Protein AF-A5I1A0-F1 (afdb_monomer)

Organism: Clostridium botulinum (strain Hall / ATCC 3502 / NCTC 13319 / Type A) (NCBI:txid441771)

Foldseek 3Di:
DQPAAQAAEAEEAEPLFAAQVLLVQQCPPLNHHDPYTGYYHCPDVVSADDQVSLVVLVVVCVVPPQLRYAYEYGDQAQVSLLQHLCCSFQNHPVCDHPRRRPGSLHHYDYCLDPSNCVSGDVVSCCVRHVVRNVVGPSVSNNVSNVVSNVPGHPHDD

Secondary structure (DSSP, 8-state):
--SSTT-EEEEEEESSS--HHHHHHHHTTSS-EEEEEEEE---STT-PPPHHHHHHHHHHHHHH-GGGEEEEEE-SSHHHHHHHHHHHHT--TTS-STTTT-----EEEETTSHHHHTTS-HHHHIIIIIHHHTTS-HHHHHHHHHHHHHHH-S---

Radius of gyration: 13.91 Å; Cα contacts (8 Å, |Δi|>4): 334; chains: 1; bounding box: 38×35×32 Å

pLDDT: mean 92.89, std 8.78, range [52.16, 98.38]

Nearest PDB structures (foldseek):
  1uxo-assembly1_A  TM=4.460E-01  e=6.170E-01  Bacillus subtilis
  5cml-assembly1_A  TM=4.732E-01  e=1.524E+00  Rhodothermus marinus
  7mip-assembly1_C  TM=2.492E-01  e=1.809E-01  Mus musculus
  4nmw-assembly1_A  TM=2.561E-01  e=1.428E+00  Salmonella enterica subsp. enterica serovar Typhimurium str. LT2
  4zdj-assembly1_A  TM=2.470E-01  e=7.656E+00  Mycobacterium tuberculosis H37Rv

Mean predicted aligned error: 3.49 Å

Sequence (157 aa):
MSLFEGKKVIIIGDRDGIPGPAIEKCIEGTGAEVVFSSTECFVTAAGAMDLENQKRVKTLTEKHGAENILVILGAAEGEAAGLAAETVTNGDPTFAGPLSNVQLGLRVYHAVEPEFKEEVNEEVYEEEIGMMEMVLEVDEIIEEMTDIRTEFCKFLD

Structure (mmCIF, N/CA/C/O backbone):
data_AF-A5I1A0-F1
#
_entry.id   AF-A5I1A0-F1
#
loop_
_atom_site.group_PDB
_atom_site.id
_atom_site.type_symbol
_atom_site.label_atom_id
_atom_site.label_alt_id
_atom_site.label_comp_id
_atom_site.label_asym_id
_atom_site.label_entity_id
_atom_site.label_seq_id
_atom_site.pdbx_PDB_ins_code
_atom_site.Cartn_x
_atom_site.Cartn_y
_atom_site.Cartn_z
_atom_site.occupancy
_atom_site.B_iso_or_equiv
_atom_site.auth_seq_id
_atom_site.auth_comp_id
_atom_site.auth_asym_id
_atom_site.auth_atom_id
_atom_site.pdbx_PDB_model_num
ATOM 1 N N . MET A 1 1 ? -19.921 -2.257 -2.414 1.00 63.19 1 MET A N 1
ATOM 2 C CA . MET A 1 1 ? -19.321 -3.190 -1.436 1.00 63.19 1 MET A CA 1
ATOM 3 C C . MET A 1 1 ? -18.233 -2.395 -0.743 1.00 63.19 1 MET A C 1
ATOM 5 O O . MET A 1 1 ? -17.698 -1.518 -1.405 1.00 63.19 1 MET A O 1
ATOM 9 N N . SER A 1 2 ? -17.991 -2.605 0.551 1.00 82.12 2 SER A N 1
ATOM 10 C CA . SER A 1 2 ? -16.904 -1.895 1.247 1.00 82.12 2 SER A CA 1
ATOM 11 C C . SER A 1 2 ? -15.564 -2.223 0.579 1.00 82.12 2 SER A C 1
ATOM 13 O O . SER A 1 2 ? -15.381 -3.345 0.093 1.00 82.12 2 SER A O 1
ATOM 15 N N . LEU A 1 3 ? -14.643 -1.257 0.548 1.00 85.38 3 LEU A N 1
ATOM 16 C CA . LEU A 1 3 ? -13.302 -1.404 -0.031 1.00 85.38 3 LEU A CA 1
ATOM 17 C C . LEU A 1 3 ? -12.532 -2.582 0.594 1.00 85.38 3 LEU A C 1
ATOM 19 O O . LEU A 1 3 ? -11.755 -3.259 -0.084 1.00 85.38 3 LEU A O 1
ATOM 23 N N . PHE A 1 4 ? -12.768 -2.836 1.883 1.00 90.69 4 PHE A N 1
ATOM 24 C CA . PHE A 1 4 ? -11.997 -3.760 2.713 1.00 90.69 4 PHE A CA 1
ATOM 25 C C . PHE A 1 4 ? -12.656 -5.124 2.926 1.00 90.69 4 PHE A C 1
ATOM 27 O O . PHE A 1 4 ? -11.962 -6.097 3.237 1.00 90.69 4 PHE A O 1
ATOM 34 N N . GLU A 1 5 ? -13.972 -5.236 2.750 1.00 90.62 5 GLU A N 1
ATOM 35 C CA . GLU A 1 5 ? -14.710 -6.449 3.101 1.00 90.62 5 GLU A CA 1
ATOM 36 C C . GLU A 1 5 ? -14.179 -7.684 2.347 1.00 90.62 5 GLU A C 1
ATOM 38 O O . GLU A 1 5 ? -14.210 -7.772 1.117 1.00 90.62 5 GLU A O 1
ATOM 43 N N . GLY A 1 6 ? -13.662 -8.664 3.100 1.00 91.12 6 GLY A N 1
ATOM 44 C CA . GLY A 1 6 ? -13.129 -9.914 2.551 1.00 91.12 6 GLY A CA 1
ATOM 45 C C . GLY A 1 6 ? -11.776 -9.793 1.838 1.00 91.12 6 GLY A C 1
ATOM 46 O O . GLY A 1 6 ? -11.287 -10.796 1.307 1.00 91.12 6 GLY A O 1
ATOM 47 N N . LYS A 1 7 ? -11.145 -8.611 1.831 1.00 96.38 7 LYS A N 1
ATOM 48 C CA . LYS A 1 7 ? -9.828 -8.402 1.217 1.00 96.38 7 LYS A CA 1
ATOM 49 C C . LYS A 1 7 ? -8.690 -8.871 2.125 1.00 96.38 7 LYS A C 1
ATOM 51 O O . LYS A 1 7 ? -8.780 -8.874 3.354 1.00 96.38 7 LYS A O 1
ATOM 56 N N . LYS A 1 8 ? -7.588 -9.268 1.492 1.00 98.00 8 LYS A N 1
ATOM 57 C CA . LYS A 1 8 ? -6.292 -9.524 2.125 1.00 98.00 8 LYS A CA 1
ATOM 58 C C . LYS A 1 8 ? -5.439 -8.275 1.972 1.00 98.00 8 LYS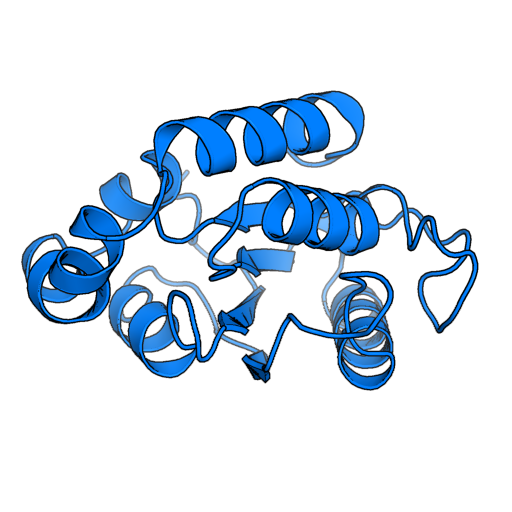 A C 1
ATOM 60 O O . LYS A 1 8 ? -5.065 -7.924 0.853 1.00 98.00 8 LYS A O 1
ATOM 65 N N . VAL A 1 9 ? -5.148 -7.614 3.083 1.00 98.25 9 VAL A N 1
ATOM 66 C CA . VAL A 1 9 ? -4.463 -6.325 3.068 1.00 98.25 9 VAL A CA 1
ATOM 67 C C . VAL A 1 9 ? -2.970 -6.498 3.300 1.00 98.25 9 VAL A C 1
ATOM 69 O O . VAL A 1 9 ? -2.536 -7.218 4.203 1.00 98.25 9 VAL A O 1
ATOM 72 N N . ILE A 1 10 ? -2.190 -5.836 2.456 1.00 98.31 10 ILE A N 1
ATOM 73 C CA . ILE A 1 10 ? -0.746 -5.689 2.580 1.00 98.31 10 ILE A CA 1
ATOM 74 C C . ILE A 1 10 ? -0.481 -4.219 2.887 1.00 98.31 10 ILE A C 1
ATOM 76 O O . ILE A 1 10 ? -0.838 -3.354 2.093 1.00 98.31 10 ILE A O 1
ATOM 80 N N . ILE A 1 11 ? 0.144 -3.942 4.024 1.00 98.25 11 ILE A N 1
ATOM 81 C CA . ILE A 1 11 ? 0.464 -2.585 4.463 1.00 98.25 11 ILE A CA 1
ATOM 82 C C . ILE A 1 11 ? 1.961 -2.360 4.289 1.00 98.25 11 ILE A C 1
ATOM 84 O O . ILE A 1 11 ? 2.761 -3.116 4.845 1.00 98.25 11 ILE A O 1
ATOM 88 N N . ILE A 1 12 ? 2.326 -1.317 3.544 1.00 96.50 12 ILE A N 1
ATOM 89 C CA . ILE A 1 12 ? 3.700 -0.815 3.453 1.00 96.50 12 ILE A CA 1
ATOM 90 C C . ILE A 1 12 ? 3.703 0.621 3.983 1.00 96.50 12 ILE A C 1
ATOM 92 O O . ILE A 1 12 ? 3.417 1.570 3.252 1.00 96.50 12 ILE A O 1
ATOM 96 N N . GLY A 1 13 ? 3.977 0.772 5.276 1.00 95.50 13 GLY A N 1
ATOM 97 C CA . GLY A 1 13 ? 4.092 2.075 5.923 1.00 95.50 13 GLY A CA 1
ATOM 98 C C . GLY A 1 13 ? 5.489 2.675 5.799 1.00 95.50 13 GLY A C 1
ATOM 99 O O . GLY A 1 13 ? 6.455 1.981 5.479 1.00 95.50 13 GLY A O 1
ATOM 100 N N . ASP A 1 14 ? 5.602 3.958 6.115 1.00 93.88 14 ASP A N 1
ATOM 101 C CA . ASP A 1 14 ? 6.844 4.730 6.089 1.00 93.88 14 ASP A CA 1
ATOM 102 C C . ASP A 1 14 ? 7.150 5.281 7.481 1.00 93.88 14 ASP A C 1
ATOM 104 O O . ASP A 1 14 ? 6.259 5.702 8.220 1.00 93.88 14 ASP A O 1
ATOM 108 N N . ARG A 1 15 ? 8.425 5.273 7.855 1.00 90.81 15 ARG A N 1
ATOM 109 C CA . ARG A 1 15 ? 8.912 5.893 9.085 1.00 90.81 15 ARG A CA 1
ATOM 110 C C . ARG A 1 15 ? 8.747 7.406 9.042 1.00 90.81 15 ARG A C 1
ATOM 112 O O . ARG A 1 15 ? 8.471 8.003 10.079 1.00 90.81 15 ARG A O 1
ATOM 119 N N . ASP A 1 16 ? 8.972 7.993 7.871 1.00 92.38 16 ASP A N 1
ATOM 120 C CA . ASP A 1 16 ? 8.939 9.440 7.675 1.00 92.38 16 ASP A CA 1
ATOM 121 C C . ASP A 1 16 ? 7.552 9.904 7.171 1.00 92.38 16 ASP A C 1
ATOM 123 O O . ASP A 1 16 ? 7.336 11.098 6.997 1.00 92.38 16 ASP A O 1
ATOM 127 N N . GLY A 1 17 ? 6.616 8.956 6.996 1.00 94.25 17 GLY A N 1
ATOM 128 C CA . GLY A 1 17 ? 5.215 9.128 6.600 1.00 94.25 17 GLY A CA 1
ATOM 129 C C . GLY A 1 17 ? 4.262 8.471 7.607 1.00 94.25 17 GLY A C 1
ATOM 130 O O . GLY A 1 17 ? 4.393 8.661 8.817 1.00 94.25 17 GLY A O 1
ATOM 131 N N . ILE A 1 18 ? 3.296 7.687 7.121 1.00 97.25 18 ILE A N 1
ATOM 132 C CA . ILE A 1 18 ? 2.364 6.928 7.964 1.00 97.25 18 ILE A CA 1
ATOM 133 C C . ILE A 1 18 ? 2.943 5.534 8.272 1.00 97.25 18 ILE A C 1
ATOM 135 O O . ILE A 1 18 ? 3.120 4.724 7.355 1.00 97.25 18 ILE A O 1
ATOM 139 N N . PRO A 1 19 ? 3.196 5.185 9.545 1.00 97.06 19 PRO A N 1
ATOM 140 C CA . PRO A 1 19 ? 3.773 3.894 9.896 1.00 97.06 19 PRO A CA 1
ATOM 141 C C . PRO A 1 19 ? 2.746 2.757 9.781 1.00 97.06 19 PRO A C 1
ATOM 143 O O . PRO A 1 19 ? 1.566 2.926 10.081 1.00 97.06 19 PRO A O 1
ATOM 146 N N . GLY A 1 20 ? 3.211 1.553 9.435 1.00 97.19 20 GLY A N 1
ATOM 147 C CA . GLY A 1 20 ? 2.362 0.372 9.239 1.00 97.19 20 GLY A CA 1
ATOM 148 C C . GLY A 1 20 ? 1.416 0.066 10.411 1.00 97.19 20 GLY A C 1
ATOM 149 O O . GLY A 1 20 ? 0.227 -0.122 10.166 1.00 97.19 20 GLY A O 1
ATOM 150 N N . PRO A 1 21 ? 1.874 0.097 11.682 1.00 97.69 21 PRO A N 1
ATOM 151 C CA . PRO A 1 21 ? 1.001 -0.113 12.839 1.00 97.69 21 PRO A CA 1
ATOM 152 C C . PRO A 1 21 ? -0.161 0.886 12.970 1.00 97.69 21 PRO A C 1
ATOM 154 O O . PRO A 1 21 ? -1.230 0.492 13.429 1.00 97.69 21 PRO A O 1
ATOM 157 N N . ALA A 1 22 ? 0.022 2.146 12.556 1.00 98.06 22 ALA A N 1
ATOM 158 C CA . ALA A 1 22 ? -1.040 3.158 12.588 1.00 98.06 22 ALA A CA 1
ATOM 159 C C . ALA A 1 22 ? -2.136 2.830 11.560 1.00 98.06 22 ALA A C 1
ATOM 161 O O . ALA A 1 22 ? -3.329 2.850 11.866 1.00 98.06 22 ALA A O 1
ATOM 162 N N . ILE A 1 23 ? -1.720 2.430 10.353 1.00 98.12 23 ILE A N 1
ATOM 163 C CA . ILE A 1 23 ? -2.620 1.973 9.286 1.00 98.12 23 ILE A CA 1
ATOM 164 C C . ILE A 1 23 ? -3.351 0.695 9.719 1.00 98.12 23 ILE A C 1
ATOM 166 O O . ILE A 1 23 ? -4.562 0.579 9.548 1.00 98.12 23 ILE A O 1
ATOM 170 N N . GLU A 1 24 ? -2.629 -0.260 10.307 1.00 97.62 24 GLU A N 1
ATOM 171 C CA . GLU A 1 24 ? -3.181 -1.534 10.775 1.00 97.62 24 GLU A CA 1
ATOM 172 C C . GLU A 1 24 ? -4.273 -1.320 11.826 1.00 97.62 24 GLU A C 1
ATOM 174 O O . GLU A 1 24 ? -5.344 -1.916 11.711 1.00 97.62 24 GLU A O 1
ATOM 179 N N . LYS A 1 25 ? -4.051 -0.404 12.779 1.00 97.88 25 LYS A N 1
ATOM 180 C CA . LYS A 1 25 ? -5.047 -0.033 13.792 1.00 97.88 25 LYS A CA 1
ATOM 181 C C . LYS A 1 25 ? -6.301 0.599 13.174 1.00 97.88 25 LYS A C 1
ATOM 183 O O . LYS A 1 25 ? -7.404 0.291 13.613 1.00 97.88 25 LYS A O 1
ATOM 188 N N . CYS A 1 26 ? -6.166 1.408 12.120 1.00 97.50 26 CYS A N 1
ATOM 189 C CA . CYS A 1 26 ? -7.316 1.979 11.402 1.00 97.50 26 CYS A CA 1
ATOM 190 C C . CYS A 1 26 ? -8.152 0.919 10.661 1.00 97.50 26 CYS A C 1
ATOM 192 O O . CYS A 1 26 ? -9.364 1.070 10.522 1.00 97.50 26 CYS A O 1
ATOM 194 N N . ILE A 1 27 ? -7.523 -0.163 10.195 1.00 96.31 27 ILE A N 1
ATOM 195 C CA . ILE A 1 27 ? -8.185 -1.238 9.437 1.00 96.31 27 ILE A CA 1
ATOM 196 C C . ILE A 1 27 ? -8.950 -2.204 10.359 1.00 96.31 27 ILE A C 1
ATOM 198 O O . ILE A 1 27 ? -9.797 -2.974 9.889 1.00 96.31 27 ILE A O 1
ATOM 202 N N . GLU A 1 28 ? -8.709 -2.179 11.672 1.00 94.12 28 GLU A N 1
ATOM 203 C CA . GLU A 1 28 ? -9.427 -3.032 12.619 1.00 94.12 28 GLU A CA 1
ATOM 204 C C . GLU A 1 28 ? -10.949 -2.831 12.520 1.00 94.12 28 GLU A C 1
ATOM 206 O O . GLU A 1 28 ? -11.480 -1.728 12.611 1.00 94.12 28 GLU A O 1
ATOM 211 N N . GLY A 1 29 ? -11.684 -3.930 12.333 1.00 90.00 29 GLY A N 1
ATOM 212 C CA . GLY A 1 29 ? -13.148 -3.902 12.243 1.00 90.00 29 GLY A CA 1
ATOM 213 C C . GLY A 1 29 ? -13.725 -3.643 10.846 1.00 90.00 29 GLY A C 1
ATOM 214 O O . GLY A 1 29 ? -14.927 -3.825 10.674 1.00 90.00 29 GLY A O 1
ATOM 215 N N . THR A 1 30 ? -12.900 -3.343 9.837 1.00 92.81 30 THR A N 1
ATOM 216 C CA . THR A 1 30 ? -13.338 -3.176 8.428 1.00 92.81 30 THR A CA 1
ATOM 217 C C . THR A 1 30 ? -13.715 -4.494 7.730 1.00 92.81 30 THR A C 1
ATOM 219 O O . THR A 1 30 ? -14.263 -4.503 6.632 1.00 92.81 30 THR A O 1
ATOM 222 N N . GLY A 1 31 ? -13.418 -5.642 8.351 1.00 92.00 31 GLY A N 1
ATOM 223 C CA . GLY A 1 31 ? -13.640 -6.968 7.762 1.00 92.00 31 GLY A CA 1
ATOM 224 C C . GLY A 1 31 ? -12.530 -7.434 6.811 1.00 92.00 31 GLY A C 1
ATOM 225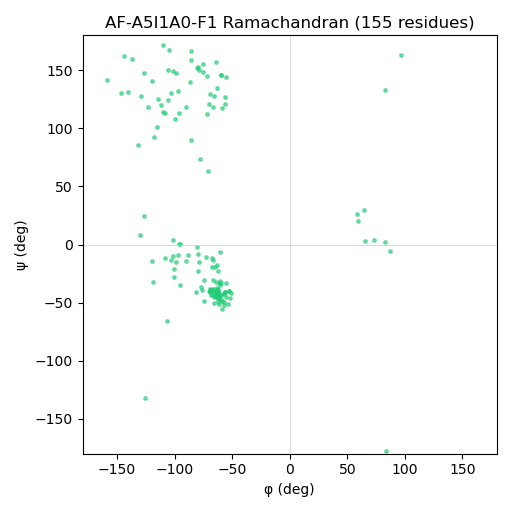 O O . GLY A 1 31 ? -12.623 -8.540 6.270 1.00 92.00 31 GLY A O 1
ATOM 226 N N . ALA A 1 32 ? -11.475 -6.634 6.637 1.00 95.19 32 ALA A N 1
ATOM 227 C CA . ALA A 1 32 ? -10.239 -7.060 5.997 1.00 95.19 32 ALA A CA 1
ATOM 228 C C . ALA A 1 32 ? -9.382 -7.947 6.914 1.00 95.19 32 ALA A C 1
ATOM 230 O O . ALA A 1 32 ? -9.437 -7.869 8.141 1.00 95.19 32 ALA A O 1
ATOM 231 N N . GLU A 1 33 ? -8.533 -8.771 6.301 1.00 97.25 33 GLU A N 1
ATOM 232 C CA . GLU A 1 33 ? -7.468 -9.502 6.990 1.00 97.25 33 GLU A CA 1
ATOM 233 C C . GLU A 1 33 ? -6.114 -8.929 6.578 1.00 97.25 33 GLU A C 1
ATOM 235 O O . GLU A 1 33 ? -5.701 -9.077 5.426 1.00 97.25 33 GLU A O 1
ATOM 240 N N . VAL A 1 34 ? -5.401 -8.314 7.520 1.00 97.75 34 VAL A N 1
ATOM 241 C CA . VAL A 1 34 ? -4.022 -7.866 7.302 1.00 97.75 34 VAL A CA 1
ATOM 242 C C . VAL A 1 34 ? -3.111 -9.095 7.257 1.00 97.75 34 VAL A C 1
ATOM 244 O O . VAL A 1 34 ? -2.941 -9.810 8.243 1.00 97.75 34 VAL A O 1
ATOM 247 N N . VAL A 1 35 ? -2.544 -9.379 6.083 1.00 98.00 35 VAL A N 1
ATOM 248 C CA . VAL A 1 35 ? -1.665 -10.542 5.845 1.00 98.00 35 VAL A CA 1
ATOM 249 C C . VAL A 1 35 ? -0.181 -10.183 5.897 1.00 98.00 35 VAL A C 1
ATOM 251 O O . VAL A 1 35 ? 0.674 -11.072 5.987 1.00 98.00 35 VAL A O 1
ATOM 254 N N . PHE A 1 36 ? 0.131 -8.890 5.824 1.00 97.56 36 PHE A N 1
ATOM 255 C CA . PHE A 1 36 ? 1.468 -8.340 5.985 1.00 97.56 36 PHE A CA 1
ATOM 256 C C . PHE A 1 36 ? 1.389 -6.859 6.353 1.00 97.56 36 PHE A C 1
ATOM 258 O O . PHE A 1 36 ? 0.560 -6.138 5.807 1.00 97.56 36 PHE A O 1
ATOM 265 N N . SER A 1 37 ? 2.279 -6.433 7.243 1.00 96.81 37 SER A N 1
ATOM 266 C CA . SER A 1 37 ? 2.434 -5.050 7.675 1.00 96.81 37 SER A CA 1
ATOM 267 C C . SER A 1 37 ? 3.910 -4.807 7.963 1.00 96.81 37 SER 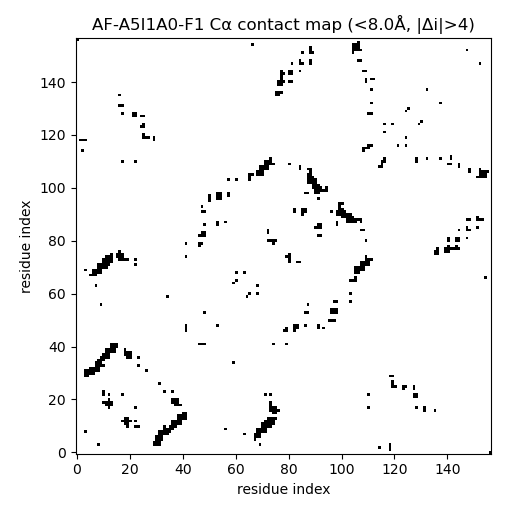A C 1
ATOM 269 O O . SER A 1 37 ? 4.553 -5.624 8.635 1.00 96.81 37 SER A O 1
ATOM 271 N N . SER A 1 38 ? 4.461 -3.728 7.416 1.00 94.62 38 SER A N 1
ATOM 272 C CA . SER A 1 38 ? 5.806 -3.259 7.734 1.00 94.62 38 SER A CA 1
ATOM 273 C C . SER A 1 38 ? 5.878 -1.733 7.733 1.00 94.62 38 SER A C 1
ATOM 275 O O . SER A 1 38 ? 4.993 -1.055 7.210 1.00 94.62 38 SER A O 1
ATOM 277 N N . THR A 1 39 ? 6.927 -1.199 8.360 1.00 93.44 39 THR A N 1
ATOM 278 C CA . THR A 1 39 ? 7.276 0.224 8.313 1.00 93.44 39 THR A CA 1
ATOM 279 C C . THR A 1 39 ? 8.695 0.332 7.788 1.00 93.44 39 THR A C 1
ATOM 281 O O . THR A 1 39 ? 9.626 -0.165 8.426 1.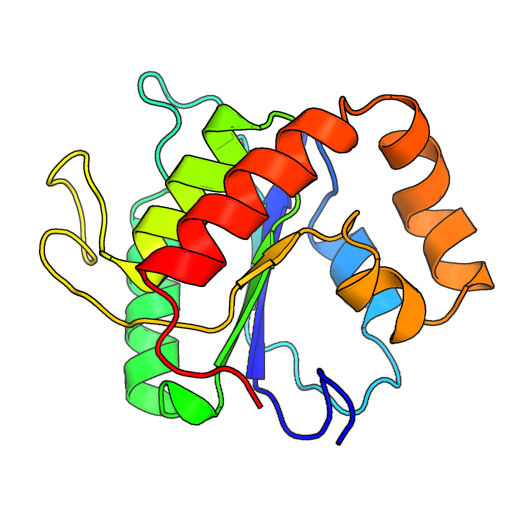00 93.44 39 THR A O 1
ATOM 284 N N . GLU A 1 40 ? 8.857 0.990 6.651 1.00 83.12 40 GLU A N 1
ATOM 285 C CA . GLU A 1 40 ? 10.128 1.101 5.946 1.00 83.12 40 GLU A CA 1
ATOM 286 C C . GLU A 1 40 ? 10.696 2.516 6.012 1.00 83.12 40 GLU A C 1
ATOM 288 O O . GLU A 1 40 ? 10.051 3.454 6.467 1.00 83.12 40 GLU A O 1
ATOM 293 N N . CYS A 1 41 ? 11.930 2.672 5.543 1.00 79.81 41 CYS A N 1
ATOM 294 C CA . CYS A 1 41 ? 12.430 3.972 5.109 1.00 79.81 41 CYS A CA 1
ATOM 295 C C . CYS A 1 41 ? 12.331 3.999 3.583 1.00 79.81 41 CYS A C 1
ATOM 297 O O . CYS A 1 41 ? 13.129 3.329 2.926 1.00 79.81 41 CYS A O 1
ATOM 299 N N . PHE A 1 42 ? 11.393 4.759 3.013 1.00 67.94 42 PHE A N 1
ATOM 300 C CA . PHE A 1 42 ? 11.269 4.881 1.549 1.00 67.94 42 PHE A CA 1
ATOM 301 C C . PHE A 1 42 ? 12.456 5.615 0.902 1.00 67.94 42 PHE A C 1
ATOM 303 O O . PHE A 1 42 ? 12.669 5.528 -0.307 1.00 67.94 42 PHE A O 1
ATOM 310 N N . VAL A 1 43 ? 13.304 6.245 1.722 1.00 52.16 43 VAL A N 1
ATOM 311 C CA . VAL A 1 43 ? 14.569 6.892 1.348 1.00 52.16 43 VAL A CA 1
ATOM 312 C C . VAL A 1 43 ? 15.646 5.859 0.968 1.00 52.16 43 VAL A C 1
ATOM 314 O O . VAL A 1 43 ? 16.689 5.725 1.612 1.00 52.16 43 VAL A O 1
ATOM 317 N N . THR A 1 44 ? 15.411 5.092 -0.093 1.00 56.47 44 THR A N 1
ATOM 318 C CA . THR A 1 44 ? 16.489 4.444 -0.846 1.00 56.47 44 THR A CA 1
ATOM 319 C C . THR A 1 44 ? 17.012 5.430 -1.891 1.00 56.47 44 THR A C 1
ATOM 321 O O . THR A 1 44 ? 16.325 6.372 -2.271 1.00 56.47 44 THR A O 1
ATOM 324 N N . ALA A 1 45 ? 18.234 5.238 -2.396 1.00 54.94 45 ALA A N 1
ATOM 325 C CA . ALA A 1 45 ? 18.840 6.155 -3.374 1.00 54.94 45 ALA A CA 1
ATOM 326 C C . ALA A 1 45 ? 18.053 6.300 -4.701 1.00 54.94 45 ALA A C 1
ATOM 328 O O . ALA A 1 45 ? 18.446 7.104 -5.542 1.00 54.94 45 ALA A O 1
ATOM 329 N N . ALA A 1 46 ? 16.990 5.511 -4.895 1.00 60.59 46 ALA A N 1
ATOM 330 C CA . ALA A 1 46 ? 16.129 5.515 -6.072 1.00 60.59 46 ALA A CA 1
ATOM 331 C C . ALA A 1 46 ? 14.622 5.599 -5.737 1.00 60.59 46 ALA A C 1
ATOM 333 O O . ALA A 1 46 ? 13.820 5.373 -6.633 1.00 60.59 46 ALA A O 1
ATOM 334 N N . GLY A 1 47 ? 14.233 5.827 -4.471 1.00 64.69 47 GLY A N 1
ATOM 335 C CA . GLY A 1 47 ? 12.820 5.873 -4.041 1.00 64.69 47 GLY A CA 1
ATOM 336 C C . GLY A 1 47 ? 12.043 4.549 -4.164 1.00 64.69 47 GLY A C 1
ATOM 337 O O . GLY A 1 47 ? 10.847 4.504 -3.900 1.00 64.69 47 GLY A O 1
ATOM 338 N N . ALA A 1 48 ? 12.702 3.462 -4.578 1.00 75.38 48 ALA A N 1
ATOM 339 C CA . ALA A 1 48 ? 12.051 2.209 -4.945 1.00 75.38 48 ALA A CA 1
ATOM 340 C C . ALA A 1 48 ? 11.660 1.350 -3.735 1.00 75.38 48 ALA A C 1
ATOM 342 O O . ALA A 1 48 ? 12.325 1.363 -2.693 1.00 75.38 48 ALA A O 1
ATOM 343 N N . MET A 1 49 ? 10.614 0.537 -3.916 1.00 87.81 49 MET A N 1
ATOM 344 C CA . MET A 1 49 ? 10.158 -0.437 -2.925 1.00 87.81 49 MET A CA 1
ATOM 345 C C . MET A 1 49 ? 11.227 -1.507 -2.663 1.00 87.81 49 MET A C 1
ATOM 347 O O . MET A 1 49 ? 11.776 -2.094 -3.599 1.00 87.81 49 MET A O 1
ATOM 351 N N . ASP A 1 50 ? 11.461 -1.823 -1.385 1.00 88.69 50 ASP A N 1
ATOM 352 C CA . ASP A 1 50 ? 12.428 -2.845 -0.976 1.00 88.69 50 ASP A CA 1
ATOM 353 C C . ASP A 1 50 ? 12.169 -4.223 -1.627 1.00 88.69 50 ASP A C 1
ATOM 355 O O . ASP A 1 50 ? 11.031 -4.664 -1.821 1.00 88.69 50 ASP A O 1
ATOM 359 N N . LEU A 1 51 ? 13.253 -4.938 -1.944 1.00 90.00 51 LEU A N 1
ATOM 360 C CA . LEU A 1 51 ? 13.213 -6.217 -2.656 1.00 90.00 51 LEU A CA 1
ATOM 361 C C . LEU A 1 51 ? 12.501 -7.325 -1.867 1.00 90.00 51 LEU A C 1
ATOM 363 O O . LEU A 1 51 ? 11.891 -8.220 -2.467 1.00 90.00 51 LEU A O 1
ATOM 367 N N . GLU A 1 52 ? 12.585 -7.306 -0.537 1.00 90.50 52 GLU A N 1
ATOM 368 C CA . GLU A 1 52 ? 11.869 -8.241 0.326 1.00 90.50 52 GLU A CA 1
ATOM 369 C C . GLU A 1 52 ? 10.365 -7.962 0.290 1.00 90.50 52 GLU A C 1
ATOM 371 O O . GLU A 1 52 ? 9.578 -8.903 0.138 1.00 90.50 52 GLU A O 1
ATOM 376 N N . ASN A 1 53 ? 9.967 -6.688 0.293 1.00 91.94 53 ASN A N 1
ATOM 377 C CA . ASN A 1 53 ? 8.568 -6.284 0.163 1.00 91.94 53 ASN A CA 1
ATOM 378 C C . ASN A 1 53 ? 7.993 -6.662 -1.201 1.00 91.94 53 ASN A C 1
ATOM 380 O O . ASN A 1 53 ? 6.944 -7.305 -1.263 1.00 91.94 53 ASN A O 1
ATOM 384 N N . GLN A 1 54 ? 8.723 -6.425 -2.291 1.00 93.81 54 GLN A N 1
ATOM 385 C CA . GLN A 1 54 ? 8.332 -6.910 -3.618 1.00 93.81 54 GLN A CA 1
ATOM 386 C C . GLN A 1 54 ? 8.116 -8.432 -3.635 1.00 93.81 54 GLN A C 1
ATOM 388 O O . GLN A 1 54 ? 7.121 -8.939 -4.164 1.00 93.81 54 GLN A O 1
ATOM 393 N N . LYS A 1 55 ? 9.031 -9.195 -3.019 1.00 95.31 55 LYS A N 1
ATOM 394 C CA . LYS A 1 55 ? 8.912 -10.657 -2.911 1.00 95.31 55 LYS A CA 1
ATOM 395 C C . LYS A 1 55 ? 7.671 -11.054 -2.117 1.00 95.31 55 LYS A C 1
ATOM 397 O O . LYS A 1 55 ? 6.993 -12.025 -2.473 1.00 95.31 55 LYS A O 1
ATOM 402 N N . ARG A 1 56 ? 7.394 -10.334 -1.032 1.00 95.75 56 ARG A N 1
ATOM 403 C CA . ARG A 1 56 ? 6.264 -10.568 -0.135 1.00 95.75 56 ARG A CA 1
ATOM 404 C C . ARG A 1 56 ? 4.939 -10.303 -0.837 1.00 95.75 56 ARG A C 1
ATOM 406 O O . ARG A 1 56 ? 4.101 -11.203 -0.844 1.00 95.75 56 ARG A O 1
ATOM 413 N N . VAL A 1 57 ? 4.804 -9.149 -1.492 1.00 96.56 57 VAL A N 1
ATOM 414 C CA . VAL A 1 57 ? 3.649 -8.779 -2.326 1.00 96.56 57 VAL A CA 1
ATOM 415 C C . VAL A 1 57 ? 3.397 -9.853 -3.373 1.00 96.56 57 VAL A C 1
ATOM 417 O O 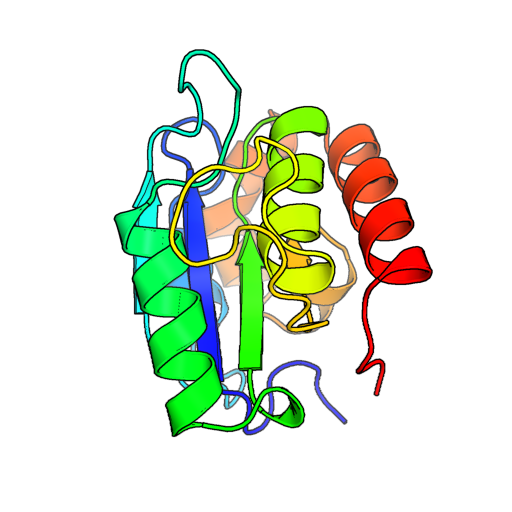. VAL A 1 57 ? 2.294 -10.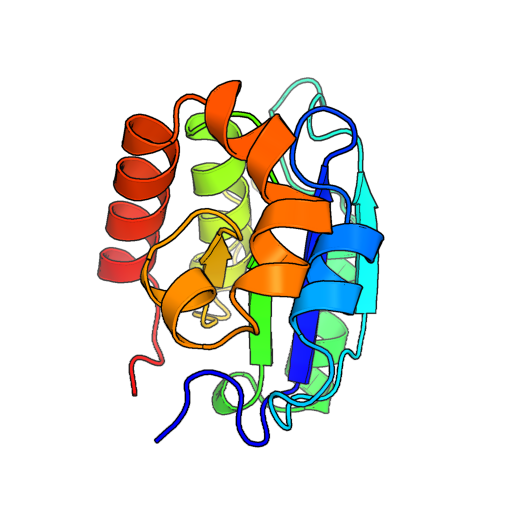397 -3.443 1.00 96.56 57 VAL A O 1
ATOM 420 N N . LYS A 1 58 ? 4.431 -10.244 -4.125 1.00 97.12 58 LYS A N 1
ATOM 421 C CA . LYS A 1 58 ? 4.319 -11.290 -5.145 1.00 97.12 58 LYS A CA 1
ATOM 422 C C . LYS A 1 58 ? 3.816 -12.615 -4.571 1.00 97.12 58 LYS A C 1
ATOM 424 O O . LYS A 1 58 ? 2.837 -13.169 -5.060 1.00 97.12 58 LYS A O 1
ATOM 429 N N . THR A 1 59 ? 4.450 -13.103 -3.506 1.00 97.81 59 THR A N 1
ATOM 430 C CA . THR A 1 59 ? 4.123 -14.407 -2.901 1.00 97.81 59 THR A CA 1
ATOM 431 C C . THR A 1 59 ? 2.703 -14.427 -2.330 1.00 97.81 59 THR A C 1
ATOM 433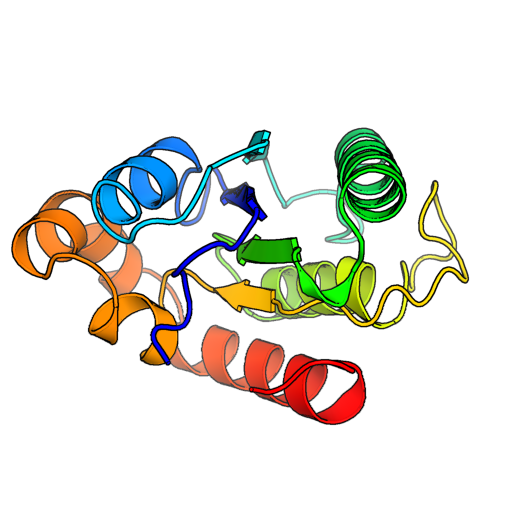 O O . THR A 1 59 ? 1.988 -15.421 -2.459 1.00 97.81 59 THR A O 1
ATOM 436 N N . LEU A 1 60 ? 2.278 -13.341 -1.680 1.00 98.06 60 LEU A N 1
ATOM 437 C CA . LEU A 1 60 ? 0.927 -13.223 -1.129 1.00 98.06 60 LEU A CA 1
ATOM 438 C C . LEU A 1 60 ? -0.120 -13.110 -2.237 1.00 98.06 60 LEU A C 1
ATOM 440 O O . LEU A 1 60 ? -1.165 -13.749 -2.139 1.00 98.06 60 LEU A O 1
ATOM 444 N N . THR A 1 61 ? 0.192 -12.391 -3.312 1.00 97.69 61 THR A N 1
ATOM 445 C CA . THR A 1 61 ? -0.670 -12.296 -4.494 1.00 97.69 61 THR A CA 1
ATOM 446 C C . THR A 1 61 ? -0.861 -13.656 -5.161 1.00 97.69 61 THR A C 1
ATOM 448 O O . THR A 1 61 ? -1.992 -14.058 -5.417 1.00 97.69 61 THR A O 1
ATOM 451 N N . GLU A 1 62 ? 0.216 -14.421 -5.365 1.00 97.19 62 GLU A N 1
ATOM 452 C CA . GLU A 1 62 ? 0.151 -15.790 -5.902 1.00 97.19 62 GLU A CA 1
ATOM 453 C C . GLU A 1 62 ? -0.666 -16.731 -5.001 1.00 97.19 62 GLU A C 1
ATOM 455 O O . GLU A 1 62 ? -1.367 -17.617 -5.488 1.00 97.19 62 GLU A O 1
ATOM 460 N N . LYS A 1 63 ? -0.593 -16.539 -3.679 1.00 98.06 63 LYS A N 1
ATOM 461 C CA . LYS A 1 63 ? -1.297 -17.368 -2.695 1.00 98.06 63 LYS A CA 1
ATOM 462 C C . LYS A 1 63 ? -2.790 -17.048 -2.594 1.00 98.06 63 LYS A C 1
ATOM 464 O O . LYS A 1 63 ? -3.583 -17.961 -2.371 1.00 98.06 63 LYS A O 1
ATOM 469 N N . HIS A 1 64 ? -3.160 -15.772 -2.669 1.00 97.31 64 HIS A N 1
ATOM 470 C CA . HIS A 1 64 ? -4.510 -15.302 -2.347 1.00 97.31 64 HIS A CA 1
ATOM 471 C C . HIS A 1 64 ? -5.334 -14.875 -3.571 1.00 97.31 64 HIS A C 1
ATOM 473 O O . HIS A 1 64 ? -6.546 -14.729 -3.437 1.00 97.31 64 HIS A O 1
ATOM 479 N N . GLY A 1 65 ? -4.720 -14.738 -4.748 1.00 97.25 65 GLY A N 1
ATOM 480 C CA . GLY A 1 65 ? -5.360 -14.187 -5.945 1.00 97.25 65 GLY A CA 1
ATOM 481 C C . GLY A 1 65 ? -5.330 -12.659 -5.934 1.00 97.25 65 GLY A C 1
ATOM 482 O O . GLY A 1 65 ? -5.637 -12.029 -4.922 1.00 97.25 65 GLY A O 1
ATOM 483 N N . ALA A 1 66 ? -4.941 -12.059 -7.059 1.00 96.50 66 ALA A N 1
ATOM 484 C CA . ALA A 1 66 ? -4.765 -10.612 -7.192 1.00 96.50 66 ALA A CA 1
ATOM 485 C C . ALA A 1 66 ? -6.067 -9.828 -6.954 1.00 96.50 66 ALA A C 1
ATOM 487 O O . ALA A 1 66 ? -6.046 -8.758 -6.353 1.00 96.50 66 ALA A O 1
ATOM 488 N N . GLU A 1 67 ? -7.213 -10.404 -7.317 1.00 94.94 67 GLU A N 1
ATOM 489 C CA . GLU A 1 67 ? -8.544 -9.845 -7.087 1.00 94.94 67 GLU A CA 1
ATOM 490 C C . GLU A 1 67 ? -8.916 -9.730 -5.594 1.00 94.94 67 GLU A C 1
ATOM 492 O O . GLU A 1 67 ? -9.799 -8.947 -5.233 1.00 94.94 67 GLU A O 1
ATOM 497 N N . ASN A 1 68 ? -8.226 -10.467 -4.718 1.00 96.56 68 ASN A N 1
ATOM 498 C CA . ASN A 1 68 ? -8.461 -10.456 -3.274 1.00 96.56 68 ASN A CA 1
ATOM 499 C C . ASN A 1 68 ? -7.434 -9.613 -2.505 1.00 96.56 68 ASN A C 1
ATOM 501 O O . ASN A 1 68 ? -7.626 -9.398 -1.310 1.00 96.56 68 ASN A O 1
ATOM 505 N N . ILE A 1 69 ? -6.358 -9.154 -3.153 1.00 97.94 69 ILE A N 1
ATOM 506 C CA . ILE A 1 69 ? -5.332 -8.318 -2.521 1.00 97.94 69 ILE A CA 1
ATOM 507 C C . ILE A 1 69 ? -5.723 -6.836 -2.598 1.00 97.94 69 ILE A C 1
ATOM 509 O O . ILE A 1 69 ? -6.198 -6.350 -3.629 1.00 97.94 69 ILE A O 1
ATOM 513 N N . LEU A 1 70 ? -5.468 -6.124 -1.502 1.00 97.69 70 LEU A N 1
ATOM 514 C CA . LEU A 1 70 ? -5.491 -4.668 -1.396 1.00 97.69 70 LEU A CA 1
ATOM 515 C C . LEU A 1 70 ? -4.178 -4.209 -0.748 1.00 97.69 70 LEU A C 1
ATOM 517 O O . LEU A 1 70 ? -3.787 -4.731 0.295 1.00 97.69 70 LEU A O 1
ATOM 521 N N . VAL A 1 71 ? -3.478 -3.267 -1.371 1.00 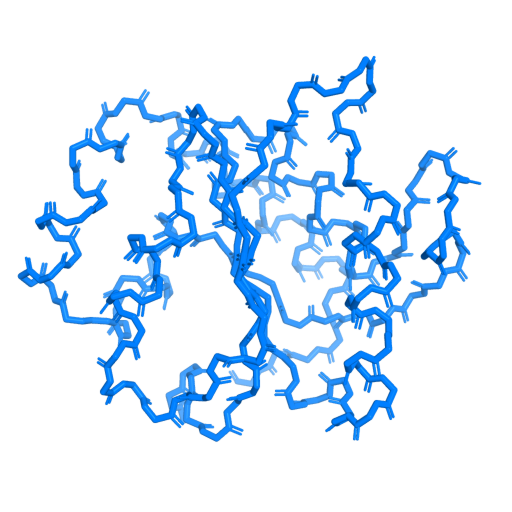97.88 71 VAL A N 1
ATOM 522 C CA . VAL A 1 71 ? -2.243 -2.677 -0.840 1.00 97.88 71 VAL A CA 1
ATOM 523 C C . VAL A 1 71 ? -2.554 -1.298 -0.272 1.00 97.88 71 VAL A C 1
ATOM 525 O O . VAL A 1 71 ? -3.167 -0.488 -0.963 1.00 97.88 71 VAL A O 1
ATOM 528 N N . ILE A 1 72 ? -2.119 -1.030 0.959 1.00 98.25 72 ILE A N 1
ATOM 529 C CA . ILE A 1 72 ? -2.192 0.300 1.571 1.00 98.25 72 ILE A CA 1
ATOM 530 C C . ILE A 1 72 ? -0.776 0.827 1.797 1.00 98.25 72 ILE A C 1
ATOM 532 O O . ILE A 1 72 ? 0.050 0.162 2.429 1.00 98.25 72 ILE A O 1
ATOM 536 N N . LEU A 1 73 ? -0.504 2.012 1.259 1.00 97.69 73 LEU A N 1
ATOM 537 C CA . LEU A 1 73 ? 0.775 2.706 1.355 1.00 97.69 73 LEU A CA 1
ATOM 538 C C . LEU A 1 73 ? 0.714 3.818 2.407 1.00 97.69 73 LEU A C 1
ATOM 540 O O . LEU A 1 73 ? -0.338 4.421 2.623 1.00 97.69 73 LEU A O 1
ATOM 544 N N . GLY A 1 74 ? 1.854 4.083 3.039 1.00 96.69 74 GLY A N 1
ATOM 545 C CA . GLY A 1 74 ? 2.036 5.181 3.991 1.00 96.69 74 GLY A CA 1
ATOM 546 C C . GLY A 1 74 ? 3.218 6.093 3.664 1.00 96.69 74 GLY A C 1
ATOM 547 O O . GLY A 1 74 ? 3.775 6.671 4.587 1.00 96.69 74 GLY A O 1
ATOM 548 N N . ALA A 1 75 ? 3.647 6.165 2.402 1.00 95.06 75 ALA A N 1
ATOM 549 C CA . ALA A 1 75 ? 4.793 6.968 1.972 1.00 95.06 75 ALA A CA 1
ATOM 550 C C . ALA A 1 75 ? 4.619 8.471 2.272 1.00 95.06 75 ALA A C 1
ATOM 552 O O . ALA A 1 75 ? 3.519 9.014 2.217 1.00 95.06 75 ALA A O 1
ATOM 553 N N . ALA A 1 76 ? 5.719 9.150 2.594 1.00 94.00 76 ALA A N 1
ATOM 554 C CA . ALA A 1 76 ? 5.687 10.567 2.968 1.00 94.00 76 ALA A CA 1
ATOM 555 C C . ALA A 1 76 ? 5.591 11.548 1.781 1.00 94.00 76 ALA A C 1
ATOM 557 O O . ALA A 1 76 ? 5.184 12.694 1.951 1.00 94.00 76 ALA A O 1
ATOM 558 N N . GLU A 1 77 ? 6.007 11.124 0.589 1.00 93.31 77 GLU A N 1
ATOM 559 C CA . GLU A 1 77 ? 6.159 11.986 -0.589 1.00 93.31 77 GLU A CA 1
ATOM 560 C C . GLU A 1 77 ? 5.381 11.407 -1.774 1.00 93.31 77 GLU A C 1
ATOM 562 O O . GLU A 1 77 ? 5.290 10.181 -1.913 1.00 93.31 77 GLU A O 1
ATOM 567 N N . GLY A 1 78 ? 4.855 12.279 -2.643 1.00 93.81 78 GLY A N 1
ATOM 568 C CA . GLY A 1 78 ? 4.082 11.878 -3.822 1.00 93.81 78 GLY A CA 1
ATOM 569 C C . GLY A 1 78 ? 4.865 10.948 -4.746 1.00 93.81 78 GLY A C 1
ATOM 570 O O . GLY A 1 78 ? 4.397 9.853 -5.048 1.00 93.81 78 GLY A O 1
ATOM 571 N N . GLU A 1 79 ? 6.105 11.312 -5.092 1.00 91.94 79 GLU A N 1
ATOM 572 C CA . GLU A 1 79 ? 6.982 10.493 -5.947 1.00 91.94 79 GLU A CA 1
ATOM 573 C C . GLU A 1 79 ? 7.206 9.080 -5.369 1.00 91.94 79 GLU A C 1
ATOM 575 O O . GLU A 1 79 ? 7.133 8.081 -6.088 1.00 91.94 79 GLU A O 1
ATOM 580 N N . ALA A 1 80 ? 7.427 8.967 -4.054 1.00 92.12 80 ALA A N 1
ATOM 581 C CA . ALA A 1 80 ? 7.618 7.677 -3.389 1.00 92.12 80 ALA A CA 1
ATOM 582 C C . ALA A 1 80 ? 6.323 6.845 -3.351 1.00 92.12 80 ALA A C 1
ATOM 584 O O . ALA A 1 80 ? 6.361 5.627 -3.563 1.00 92.12 80 ALA A O 1
ATOM 585 N N . ALA A 1 81 ? 5.176 7.490 -3.105 1.00 94.88 81 ALA A N 1
ATOM 586 C CA . ALA A 1 81 ? 3.864 6.851 -3.141 1.00 94.88 81 ALA A CA 1
ATOM 587 C C . ALA A 1 81 ? 3.546 6.321 -4.549 1.00 94.88 81 ALA A C 1
ATOM 589 O O . ALA A 1 81 ? 3.225 5.138 -4.697 1.00 94.88 81 ALA A O 1
ATOM 590 N N . GLY A 1 82 ? 3.727 7.157 -5.575 1.00 94.81 82 GLY A N 1
ATOM 591 C CA . GLY A 1 82 ? 3.524 6.816 -6.981 1.00 94.81 82 GLY A CA 1
ATOM 592 C C . GLY A 1 82 ? 4.409 5.653 -7.425 1.00 94.81 82 GLY A C 1
ATOM 593 O O . GLY A 1 82 ? 3.911 4.656 -7.946 1.00 94.81 82 GLY A O 1
ATOM 594 N N . LEU A 1 83 ? 5.707 5.693 -7.117 1.00 93.75 83 LEU A N 1
ATOM 595 C CA . LEU A 1 83 ? 6.648 4.625 -7.469 1.00 93.75 83 LEU A CA 1
ATOM 596 C C . LEU A 1 83 ? 6.312 3.284 -6.793 1.00 93.75 83 LEU A C 1
ATOM 598 O O . LEU A 1 83 ? 6.404 2.210 -7.403 1.00 93.75 83 LEU A O 1
ATOM 602 N N . ALA A 1 84 ? 5.893 3.316 -5.528 1.00 94.12 84 ALA A N 1
ATOM 603 C CA . ALA A 1 84 ? 5.460 2.121 -4.814 1.00 94.12 84 ALA A CA 1
ATOM 604 C C . ALA A 1 84 ? 4.136 1.570 -5.362 1.00 94.12 84 ALA A C 1
ATOM 606 O O . ALA A 1 84 ? 3.995 0.350 -5.512 1.00 94.12 84 ALA A O 1
ATOM 607 N N . ALA A 1 85 ? 3.195 2.450 -5.710 1.00 95.81 85 ALA A N 1
ATOM 608 C CA . ALA A 1 85 ? 1.950 2.087 -6.369 1.00 95.81 85 ALA A CA 1
ATOM 609 C C . ALA A 1 85 ? 2.205 1.475 -7.754 1.00 95.81 85 ALA A C 1
ATOM 611 O O . ALA A 1 85 ? 1.624 0.435 -8.081 1.00 95.81 85 ALA A O 1
ATOM 612 N N . GLU A 1 86 ? 3.123 2.041 -8.541 1.00 95.38 86 GLU A N 1
ATOM 613 C CA . GLU A 1 86 ? 3.499 1.515 -9.854 1.00 95.38 86 GLU A CA 1
ATOM 614 C C . GLU A 1 86 ? 4.111 0.119 -9.704 1.00 95.38 86 GLU A C 1
ATOM 616 O O . GLU A 1 86 ? 3.715 -0.826 -10.388 1.00 95.38 86 GLU A O 1
ATOM 621 N N . THR A 1 87 ? 4.991 -0.058 -8.719 1.00 95.06 87 THR A N 1
ATOM 622 C CA . THR A 1 87 ? 5.662 -1.337 -8.460 1.00 95.06 87 THR A CA 1
ATOM 623 C C . THR A 1 87 ? 4.674 -2.487 -8.238 1.00 95.06 87 THR A C 1
ATOM 625 O O . THR A 1 87 ? 4.884 -3.596 -8.736 1.00 95.06 87 THR A O 1
ATOM 628 N N . VAL A 1 88 ? 3.577 -2.248 -7.515 1.00 96.06 88 VAL A N 1
ATOM 629 C CA . VAL A 1 88 ? 2.571 -3.283 -7.212 1.00 96.06 88 VAL A CA 1
ATOM 630 C C . VAL A 1 88 ? 1.473 -3.402 -8.275 1.00 96.06 88 VAL A C 1
ATOM 632 O O . VAL A 1 88 ? 0.694 -4.357 -8.251 1.00 96.06 88 VAL A O 1
ATOM 635 N N . THR A 1 89 ? 1.414 -2.476 -9.231 1.00 96.25 89 THR A N 1
ATOM 636 C CA . THR A 1 89 ? 0.438 -2.477 -10.329 1.00 96.25 89 THR A CA 1
ATOM 637 C C . THR A 1 89 ? 1.093 -2.870 -11.654 1.00 96.25 89 THR A C 1
ATOM 639 O O . THR A 1 89 ? 0.810 -3.945 -12.195 1.00 96.25 89 THR A O 1
ATOM 642 N N . ASN A 1 90 ? 2.007 -2.045 -12.151 1.00 96.12 90 ASN A N 1
ATOM 643 C CA . ASN A 1 90 ? 2.706 -2.181 -13.423 1.00 96.12 90 ASN A CA 1
ATOM 644 C C . ASN A 1 90 ? 4.027 -2.975 -13.325 1.00 96.12 90 ASN A C 1
ATOM 646 O O . ASN A 1 90 ? 4.561 -3.438 -14.336 1.00 96.12 90 ASN A O 1
ATOM 650 N N . GLY A 1 91 ? 4.526 -3.194 -12.109 1.00 94.06 91 GLY A N 1
ATOM 651 C CA . GLY A 1 91 ? 5.832 -3.801 -11.860 1.00 94.06 91 GLY A CA 1
ATOM 652 C C . GLY A 1 91 ? 6.909 -2.746 -11.616 1.00 94.06 91 GLY A C 1
ATOM 653 O O . GLY A 1 91 ? 6.723 -1.571 -11.907 1.00 94.06 91 GLY A O 1
ATOM 654 N N . ASP A 1 92 ? 8.037 -3.168 -11.046 1.00 90.81 92 ASP A N 1
ATOM 655 C CA . ASP A 1 92 ? 9.103 -2.255 -10.616 1.00 90.81 92 ASP A CA 1
ATOM 656 C C . ASP A 1 92 ? 9.774 -1.552 -11.824 1.00 90.81 92 ASP A C 1
ATOM 658 O O . ASP A 1 92 ? 10.384 -2.240 -12.661 1.00 90.81 92 ASP A O 1
ATOM 662 N N . PRO A 1 93 ? 9.711 -0.208 -11.929 1.00 86.25 93 PRO A N 1
ATOM 663 C CA . PRO A 1 93 ? 10.225 0.531 -13.086 1.00 86.25 93 PRO A CA 1
ATOM 664 C C . PRO A 1 93 ? 11.747 0.731 -13.044 1.00 86.25 93 PRO A C 1
ATOM 666 O O . PRO A 1 93 ? 12.353 1.145 -14.034 1.00 86.25 93 PRO A O 1
ATOM 669 N N . THR A 1 94 ? 12.407 0.382 -11.935 1.00 85.00 94 THR A N 1
ATOM 670 C CA . THR A 1 94 ? 13.876 0.376 -11.839 1.00 85.00 94 THR A CA 1
ATOM 671 C C . THR A 1 94 ? 14.491 -0.887 -12.448 1.00 85.00 94 THR A C 1
ATOM 673 O O . THR A 1 94 ? 15.716 -1.027 -12.512 1.00 85.00 94 THR A O 1
ATOM 676 N N . PHE A 1 95 ? 13.644 -1.805 -12.937 1.00 79.56 95 PHE A N 1
ATOM 677 C CA . PHE A 1 95 ? 14.003 -3.108 -13.495 1.00 79.56 95 PHE A CA 1
ATOM 678 C C . PHE A 1 95 ? 14.758 -4.010 -12.511 1.00 79.56 95 PHE A C 1
ATOM 680 O O . PHE A 1 95 ? 15.393 -4.988 -12.926 1.00 79.56 95 PHE A O 1
ATOM 687 N N . ALA A 1 96 ? 14.643 -3.740 -11.212 1.00 81.88 96 ALA A N 1
ATOM 688 C CA . ALA A 1 96 ? 15.247 -4.528 -10.154 1.00 81.88 96 ALA A CA 1
ATOM 689 C C . ALA A 1 96 ? 14.192 -5.365 -9.420 1.00 81.88 96 ALA A C 1
ATOM 691 O O . ALA A 1 96 ? 13.029 -5.004 -9.306 1.00 81.88 96 ALA A O 1
ATOM 692 N N . GLY A 1 97 ? 14.619 -6.515 -8.904 1.00 86.69 97 GLY A N 1
ATOM 693 C CA . GLY A 1 97 ? 13.823 -7.258 -7.936 1.00 86.69 97 GLY A CA 1
ATOM 694 C C . GLY A 1 97 ? 12.727 -8.185 -8.472 1.00 86.69 97 GLY A C 1
ATOM 695 O O . GLY A 1 97 ? 12.595 -8.413 -9.676 1.00 86.69 97 GLY A O 1
ATOM 696 N N . PRO A 1 98 ? 11.976 -8.812 -7.546 1.00 93.38 98 PRO A N 1
ATOM 697 C CA . PRO A 1 98 ? 10.962 -9.826 -7.844 1.00 93.38 98 PRO A CA 1
ATOM 698 C C . PRO A 1 98 ? 9.779 -9.352 -8.691 1.00 93.38 98 PRO A C 1
ATOM 700 O O . PRO A 1 98 ? 9.123 -10.212 -9.294 1.00 93.38 98 PRO A O 1
ATOM 703 N N . LEU A 1 99 ? 9.494 -8.044 -8.695 1.00 93.38 99 LEU A N 1
ATOM 704 C CA . LEU A 1 99 ? 8.412 -7.432 -9.468 1.00 93.38 99 LEU A CA 1
ATOM 705 C C . LEU A 1 99 ? 8.888 -6.738 -10.754 1.00 93.38 99 LEU A C 1
ATOM 707 O O . LEU A 1 99 ? 8.065 -6.199 -11.490 1.00 93.38 99 LEU A O 1
ATOM 711 N N . SER A 1 100 ? 10.180 -6.823 -11.090 1.00 91.50 100 SER A N 1
ATOM 712 C CA . SER A 1 100 ? 10.687 -6.396 -12.399 1.00 91.50 100 SER A CA 1
ATOM 713 C C . SER A 1 100 ? 9.949 -7.132 -13.522 1.00 91.50 100 SER A C 1
ATOM 715 O O . SER A 1 100 ? 9.979 -8.365 -13.597 1.00 91.50 100 SER A O 1
ATOM 717 N N . ASN A 1 101 ? 9.287 -6.376 -14.404 1.00 88.06 101 ASN A N 1
ATOM 718 C CA . ASN A 1 101 ? 8.441 -6.882 -15.495 1.00 88.06 101 ASN A CA 1
ATOM 719 C C . ASN A 1 101 ? 7.262 -7.778 -15.046 1.00 88.06 101 ASN A C 1
ATOM 721 O O . ASN A 1 101 ? 6.804 -8.629 -15.814 1.00 88.06 101 ASN A O 1
ATOM 725 N N . VAL A 1 102 ? 6.764 -7.624 -13.814 1.00 93.94 102 VAL A N 1
ATOM 726 C CA . VAL A 1 102 ? 5.609 -8.378 -13.301 1.00 93.94 102 VAL A CA 1
ATOM 727 C C . VAL A 1 102 ? 4.448 -7.429 -13.011 1.00 93.94 102 VAL A C 1
ATOM 729 O O . VAL A 1 102 ? 4.391 -6.798 -11.964 1.00 93.94 102 VAL A O 1
ATOM 732 N N . GLN A 1 103 ? 3.478 -7.395 -13.922 1.00 95.06 103 GLN A N 1
ATOM 733 C CA . GLN A 1 103 ? 2.267 -6.579 -13.804 1.00 95.06 103 GLN A CA 1
ATOM 734 C C . GLN A 1 103 ? 1.172 -7.296 -13.006 1.00 95.06 103 GLN A C 1
ATOM 736 O O . GLN A 1 103 ? 0.342 -8.013 -13.583 1.00 95.06 103 GLN A O 1
ATOM 741 N N . LEU A 1 104 ? 1.150 -7.101 -11.688 1.00 96.19 104 LEU A N 1
ATOM 742 C CA . LEU A 1 104 ? 0.109 -7.674 -10.830 1.00 96.19 104 LEU A CA 1
ATOM 743 C C . LEU A 1 104 ? -1.237 -6.938 -10.960 1.00 96.19 104 LEU A C 1
ATOM 745 O O . LEU A 1 104 ? -2.285 -7.570 -10.836 1.00 96.19 104 LEU A O 1
ATOM 749 N N . GLY A 1 105 ? -1.216 -5.635 -11.255 1.00 96.69 105 GLY A N 1
ATOM 750 C CA . GLY A 1 105 ? -2.398 -4.781 -11.421 1.00 96.69 105 GLY A CA 1
ATOM 751 C C . GLY A 1 105 ? -3.236 -4.618 -10.151 1.00 96.69 105 GLY A C 1
ATOM 752 O O . GLY A 1 105 ? -4.453 -4.501 -10.266 1.00 96.69 105 GLY A O 1
ATOM 753 N N . LEU A 1 106 ? -2.615 -4.695 -8.967 1.00 97.50 106 LEU A N 1
ATOM 754 C CA . LEU A 1 106 ? -3.303 -4.752 -7.672 1.00 97.50 106 LEU A CA 1
ATOM 755 C C . LEU A 1 106 ? -4.108 -3.487 -7.350 1.00 97.50 106 LEU A C 1
ATOM 757 O O . LEU A 1 106 ? -3.785 -2.398 -7.811 1.00 97.50 106 LEU A O 1
ATOM 761 N N . ARG A 1 107 ? -5.112 -3.626 -6.474 1.00 96.88 107 ARG A N 1
ATOM 762 C CA . ARG A 1 107 ? -5.707 -2.466 -5.796 1.00 96.88 107 ARG A CA 1
ATOM 763 C C . ARG A 1 107 ? -4.665 -1.850 -4.881 1.00 96.88 107 ARG A C 1
ATOM 765 O O . ARG A 1 107 ? -4.104 -2.564 -4.047 1.00 96.88 107 ARG A O 1
ATOM 772 N N . VAL A 1 108 ? -4.445 -0.551 -5.016 1.00 97.25 108 VAL A N 1
ATOM 773 C CA . VAL A 1 108 ? -3.495 0.191 -4.195 1.00 97.25 108 VAL A CA 1
ATOM 774 C C . VAL A 1 108 ? -4.067 1.557 -3.838 1.00 97.25 108 VAL A C 1
ATOM 776 O O . VAL A 1 108 ? -4.586 2.258 -4.707 1.00 97.25 108 VAL A O 1
ATOM 779 N N . TYR A 1 109 ? -3.999 1.890 -2.554 1.00 97.88 109 TYR A N 1
ATOM 780 C CA . TYR A 1 109 ? -4.423 3.174 -2.006 1.00 97.88 109 TYR A CA 1
ATOM 781 C C . TYR A 1 109 ? -3.397 3.671 -0.995 1.00 97.88 109 TYR A C 1
ATOM 783 O O . TYR A 1 109 ? -2.610 2.891 -0.453 1.00 97.88 109 TYR A O 1
ATOM 791 N N . HIS A 1 110 ? -3.414 4.965 -0.732 1.00 98.19 110 HIS A N 1
ATOM 792 C CA . HIS A 1 110 ? -2.644 5.583 0.327 1.00 98.19 110 HIS A CA 1
ATOM 793 C C . HIS A 1 110 ? -3.521 5.815 1.557 1.00 98.19 110 HIS A C 1
ATOM 795 O O . HIS A 1 110 ? -4.711 6.100 1.449 1.00 98.19 110 HIS A O 1
ATOM 801 N N . ALA A 1 111 ? -2.931 5.735 2.746 1.00 98.12 111 ALA A N 1
ATOM 802 C CA . ALA A 1 111 ? -3.663 5.899 3.999 1.00 98.12 111 ALA A CA 1
ATOM 803 C C . ALA A 1 111 ? -4.283 7.302 4.178 1.00 98.12 111 ALA A C 1
ATOM 805 O O . ALA A 1 111 ? -5.181 7.464 4.990 1.00 98.12 111 ALA A O 1
ATOM 806 N N . VAL A 1 112 ? -3.835 8.307 3.418 1.00 98.25 112 VAL A N 1
ATOM 807 C CA . VAL A 1 112 ? -4.400 9.674 3.446 1.00 98.25 112 VAL A CA 1
ATOM 808 C C . VAL A 1 112 ? -5.435 9.939 2.347 1.00 98.25 112 VAL A C 1
ATOM 810 O O . VAL A 1 112 ? -5.974 11.042 2.275 1.00 98.25 112 VAL A O 1
ATOM 813 N N . GLU A 1 113 ? -5.729 8.953 1.495 1.00 97.88 113 GLU A N 1
ATOM 814 C CA . GLU A 1 113 ? -6.757 9.100 0.463 1.00 97.88 113 GLU A CA 1
ATOM 815 C C . GLU A 1 113 ? -8.169 9.100 1.074 1.00 97.88 113 GLU A C 1
ATOM 817 O O . GLU A 1 113 ? -8.424 8.373 2.040 1.00 97.88 113 GLU A O 1
ATOM 822 N N . PRO A 1 114 ? -9.116 9.874 0.513 1.00 96.69 114 PRO A N 1
ATOM 823 C CA . PRO A 1 114 ? -10.509 9.872 0.958 1.00 96.69 114 PRO A CA 1
ATOM 824 C C . PRO A 1 114 ? -11.135 8.472 0.991 1.00 96.69 114 PRO A C 1
ATOM 826 O O . PRO A 1 114 ? -11.813 8.136 1.958 1.00 96.69 114 PRO A O 1
ATOM 829 N N . GLU A 1 115 ? -10.846 7.626 -0.003 1.00 95.38 115 GLU A N 1
ATOM 830 C CA . GLU A 1 115 ? -11.351 6.250 -0.093 1.00 95.38 115 GLU A CA 1
ATOM 831 C C . GLU A 1 115 ? -10.921 5.381 1.096 1.00 95.38 115 GLU A C 1
ATOM 833 O O . GLU A 1 115 ? -11.651 4.479 1.499 1.00 95.38 115 GLU A O 1
ATOM 838 N N . PHE A 1 116 ? -9.747 5.648 1.678 1.00 96.69 116 PHE A N 1
ATOM 839 C CA . PHE A 1 116 ? -9.314 4.992 2.909 1.00 96.69 116 PHE A CA 1
ATOM 840 C C . PHE A 1 116 ? -10.075 5.546 4.116 1.00 96.69 116 PHE A C 1
ATOM 842 O O . PHE A 1 116 ? -10.609 4.778 4.915 1.00 96.69 116 PHE A O 1
ATOM 849 N N . LYS A 1 117 ? -10.157 6.877 4.236 1.00 95.75 117 LYS A N 1
ATOM 850 C CA . LYS A 1 117 ? -10.775 7.560 5.387 1.00 95.75 117 LYS A CA 1
ATOM 851 C C . LYS A 1 117 ? -12.256 7.249 5.547 1.00 95.75 117 LYS A C 1
ATOM 853 O O . LYS A 1 117 ? -12.723 7.099 6.670 1.00 95.75 117 LYS A O 1
ATOM 858 N N . GLU A 1 118 ? -12.986 7.145 4.441 1.00 95.12 118 GLU A N 1
ATOM 859 C CA . GLU A 1 118 ? -14.422 6.843 4.444 1.00 95.12 118 GLU A CA 1
ATOM 860 C C . GLU A 1 118 ? -14.735 5.419 4.932 1.00 95.12 118 GLU A C 1
ATOM 862 O O . GLU A 1 118 ? -15.861 5.136 5.343 1.00 95.12 118 GLU A O 1
ATOM 867 N N . GLU A 1 119 ? -13.745 4.525 4.914 1.00 94.62 119 GLU A N 1
ATOM 868 C CA . GLU A 1 119 ? -13.913 3.105 5.225 1.00 94.62 119 GLU A CA 1
ATOM 869 C C . GLU A 1 119 ? -13.409 2.715 6.623 1.00 94.62 119 GLU A C 1
ATOM 871 O O . GLU A 1 119 ? -13.726 1.627 7.111 1.00 94.62 119 GLU A O 1
ATOM 876 N N . VAL A 1 120 ? -12.641 3.586 7.282 1.00 96.50 120 VAL A N 1
ATOM 877 C CA . VAL A 1 120 ? -12.082 3.351 8.622 1.00 96.50 120 VAL A CA 1
ATOM 878 C C . VAL A 1 120 ? -12.823 4.152 9.694 1.00 96.50 120 VAL A C 1
ATOM 880 O O . VAL A 1 120 ? -13.630 5.036 9.415 1.00 96.50 120 VAL A O 1
ATOM 883 N N . ASN A 1 121 ? -12.576 3.829 10.964 1.00 97.19 121 ASN A N 1
ATOM 884 C CA . ASN A 1 121 ? -13.147 4.595 12.068 1.00 97.19 121 ASN A CA 1
ATOM 885 C C . ASN A 1 121 ? -12.496 5.989 12.148 1.00 97.19 121 ASN A C 1
ATOM 887 O O . ASN A 1 121 ? -11.292 6.089 12.369 1.00 97.19 121 ASN A O 1
ATOM 891 N N . GLU A 1 122 ? -13.304 7.045 12.027 1.00 97.25 122 GLU A N 1
ATOM 892 C CA . GLU A 1 122 ? -12.852 8.446 12.043 1.00 97.25 122 GLU A CA 1
ATOM 893 C C . GLU A 1 122 ? -12.075 8.822 13.317 1.00 97.25 122 GLU A C 1
ATOM 895 O O . GLU A 1 122 ? -11.041 9.479 13.235 1.00 97.25 122 GLU A O 1
ATOM 900 N N . GLU A 1 123 ? -12.522 8.371 14.496 1.00 97.75 123 GLU A N 1
ATOM 901 C CA . GLU A 1 123 ? -11.845 8.675 15.765 1.00 97.75 123 GLU A CA 1
ATOM 902 C C . GLU A 1 123 ? -10.460 8.015 15.833 1.00 97.75 123 GLU A C 1
ATOM 904 O O . GLU A 1 123 ? -9.501 8.632 16.295 1.00 97.75 123 GLU A O 1
ATOM 909 N N . VAL A 1 124 ? -10.342 6.777 15.338 1.00 98.00 124 VAL A N 1
ATOM 910 C CA . VAL A 1 124 ? -9.061 6.054 15.275 1.00 98.00 124 VAL A CA 1
ATOM 911 C C . VAL A 1 124 ? -8.138 6.677 14.232 1.00 98.00 124 VAL A C 1
ATOM 913 O O . VAL A 1 124 ? -6.945 6.818 14.484 1.00 98.00 124 VAL A O 1
ATOM 916 N N . TYR A 1 125 ? -8.679 7.079 13.082 1.00 98.38 125 TYR A N 1
ATOM 917 C CA . TYR A 1 125 ? -7.918 7.755 12.038 1.00 98.38 125 TYR A CA 1
ATOM 918 C C . TYR A 1 125 ? -7.298 9.061 12.548 1.00 98.38 125 TYR A C 1
ATOM 920 O O . TYR A 1 125 ? -6.102 9.292 12.370 1.00 98.38 125 TYR A O 1
ATOM 928 N N . GLU A 1 126 ? -8.084 9.893 13.230 1.00 97.94 126 GLU A N 1
ATOM 929 C CA . GLU A 1 126 ? -7.596 11.150 13.799 1.00 97.94 126 GLU A CA 1
ATOM 930 C C . GLU A 1 126 ? -6.516 10.909 14.872 1.00 97.94 126 GLU A C 1
ATOM 932 O O . GLU A 1 126 ? -5.519 11.631 14.916 1.00 97.94 126 GLU A O 1
ATOM 937 N N . GLU A 1 127 ? -6.675 9.871 15.705 1.00 97.75 127 GLU A N 1
ATOM 938 C CA . GLU A 1 127 ? -5.689 9.484 16.728 1.00 97.75 127 GLU A CA 1
ATOM 939 C C . GLU A 1 127 ? -4.366 8.997 16.113 1.00 97.75 127 GLU A C 1
ATOM 941 O O . GLU A 1 127 ? -3.291 9.382 16.579 1.00 97.75 127 GLU A O 1
ATOM 946 N N . GLU A 1 128 ? -4.434 8.151 15.083 1.00 97.94 128 GLU A N 1
ATOM 947 C CA . GLU A 1 128 ? -3.276 7.413 14.565 1.00 97.94 128 GLU A CA 1
ATOM 948 C C . GLU A 1 128 ? -2.587 8.087 13.372 1.00 97.94 128 GLU A C 1
ATOM 950 O O . GLU A 1 128 ? -1.367 7.992 13.232 1.00 97.94 128 GLU A O 1
ATOM 955 N N . ILE A 1 129 ? -3.347 8.753 12.500 1.00 98.12 129 ILE A N 1
ATOM 956 C CA . ILE A 1 129 ? -2.880 9.278 11.206 1.00 98.12 129 ILE A CA 1
ATOM 957 C C . ILE A 1 129 ? -3.022 10.802 11.130 1.00 98.12 129 ILE A C 1
ATOM 959 O O . ILE A 1 129 ? -2.163 11.456 10.534 1.00 98.12 129 ILE A O 1
ATOM 963 N N . GLY A 1 130 ? -4.038 11.386 11.775 1.00 97.31 130 GLY A N 1
ATOM 964 C CA . GLY A 1 130 ? -4.410 12.799 11.620 1.00 97.31 130 GLY A CA 1
ATOM 965 C C . GLY A 1 130 ? -3.264 13.794 11.838 1.00 97.31 130 GLY A C 1
ATOM 966 O O . GLY A 1 130 ? -3.101 14.742 11.069 1.00 97.31 130 GLY A O 1
ATOM 967 N N . MET A 1 131 ? -2.390 13.554 12.826 1.00 94.12 131 MET A N 1
ATOM 968 C CA . MET A 1 131 ? -1.222 14.420 13.045 1.00 94.12 131 MET A CA 1
ATOM 969 C C . MET A 1 131 ? -0.271 14.435 11.849 1.00 94.12 131 MET A C 1
ATOM 971 O O . MET A 1 131 ? 0.249 15.492 11.497 1.00 94.12 131 MET A O 1
ATOM 975 N N . MET A 1 132 ? -0.022 13.268 11.260 1.00 94.81 132 MET A N 1
ATOM 976 C CA . MET A 1 132 ? 0.921 13.143 10.162 1.00 94.81 132 MET A CA 1
ATOM 977 C C . MET A 1 132 ? 0.313 13.639 8.855 1.00 94.81 132 MET A C 1
ATOM 979 O O . MET A 1 132 ? 0.996 14.323 8.105 1.00 94.81 132 MET A O 1
ATOM 983 N N . GLU A 1 133 ? -0.980 13.406 8.623 1.00 96.50 133 GLU A N 1
ATOM 984 C CA . GLU A 1 133 ? -1.695 13.969 7.475 1.00 96.50 133 GLU A CA 1
ATOM 985 C C . GLU A 1 133 ? -1.501 15.491 7.358 1.00 96.50 133 GLU A C 1
ATOM 987 O O . GLU A 1 133 ? -1.242 15.990 6.271 1.00 96.50 133 GLU A O 1
ATOM 992 N N . MET A 1 134 ? -1.544 16.226 8.474 1.00 93.50 134 MET A N 1
ATOM 993 C CA . MET A 1 134 ? -1.326 17.682 8.485 1.00 93.50 134 MET A CA 1
ATOM 994 C C . MET A 1 134 ? 0.103 18.118 8.110 1.00 93.50 134 MET A C 1
ATOM 996 O O . MET A 1 134 ? 0.344 19.311 7.917 1.00 93.50 134 MET A O 1
ATOM 1000 N N . VAL A 1 135 ? 1.058 17.187 8.086 1.00 95.12 135 VAL A N 1
ATOM 1001 C CA . VAL A 1 135 ? 2.471 17.427 7.754 1.00 95.12 135 VAL A CA 1
ATOM 1002 C C . VAL A 1 135 ? 2.783 17.028 6.312 1.00 95.12 135 VAL A C 1
ATOM 1004 O O . VAL A 1 135 ? 3.699 17.595 5.720 1.00 95.12 135 VAL A O 1
ATOM 1007 N N . LEU A 1 136 ? 2.051 16.060 5.761 1.00 96.00 136 LEU A N 1
ATOM 1008 C CA . LEU A 1 136 ? 2.274 15.538 4.417 1.00 96.00 136 LEU A CA 1
ATOM 1009 C C . LEU A 1 136 ? 1.685 16.466 3.346 1.00 96.00 136 LEU A C 1
ATOM 1011 O O . LEU A 1 136 ? 0.653 17.104 3.553 1.00 96.00 136 LEU A O 1
ATOM 1015 N N . GLU A 1 137 ? 2.300 16.477 2.163 1.00 96.88 137 GLU A N 1
ATOM 1016 C CA . GLU A 1 137 ? 1.738 17.115 0.965 1.00 96.88 137 GLU A CA 1
ATOM 1017 C C . GLU A 1 137 ? 0.657 16.198 0.364 1.00 96.88 137 GLU A C 1
ATOM 1019 O O . GLU A 1 137 ? 0.858 15.499 -0.629 1.00 96.88 137 GLU A O 1
ATOM 1024 N N . VAL A 1 138 ? -0.497 16.146 1.036 1.00 97.75 138 VAL A N 1
ATOM 1025 C CA . VAL A 1 138 ? -1.600 15.211 0.745 1.00 97.75 138 VAL A CA 1
ATOM 1026 C C . VAL A 1 138 ? -2.092 15.320 -0.697 1.00 97.75 138 VAL A C 1
ATOM 1028 O O . VAL A 1 138 ? -2.347 14.293 -1.320 1.00 97.75 138 VAL A O 1
ATOM 1031 N N . ASP A 1 139 ? -2.200 16.536 -1.234 1.00 97.88 139 ASP A N 1
ATOM 1032 C CA . ASP A 1 139 ? -2.692 16.754 -2.598 1.00 97.88 139 ASP A C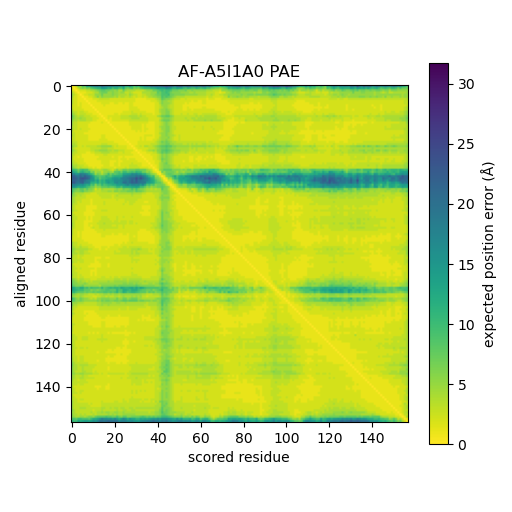A 1
ATOM 1033 C C . ASP A 1 139 ? -1.771 16.100 -3.645 1.00 97.88 139 ASP A C 1
ATOM 1035 O O . ASP A 1 139 ? -2.263 15.454 -4.568 1.00 97.88 139 ASP A O 1
ATOM 1039 N N . GLU A 1 140 ? -0.449 16.193 -3.461 1.00 97.88 140 GLU A N 1
ATOM 1040 C CA . GLU A 1 140 ? 0.545 15.579 -4.353 1.00 97.88 140 GLU A CA 1
ATOM 1041 C C . GLU A 1 140 ? 0.500 14.047 -4.267 1.00 97.88 140 GLU A C 1
ATOM 1043 O O . GLU A 1 140 ? 0.530 13.356 -5.283 1.00 97.88 140 GLU A O 1
ATOM 1048 N N . ILE A 1 141 ? 0.352 13.501 -3.054 1.00 97.69 141 ILE A N 1
ATOM 1049 C CA . ILE A 1 141 ? 0.193 12.055 -2.851 1.00 97.69 141 ILE A CA 1
ATOM 1050 C C . ILE A 1 141 ? -1.068 11.545 -3.556 1.00 97.69 141 ILE A C 1
ATOM 1052 O O . ILE A 1 141 ? -1.018 10.513 -4.224 1.00 97.69 141 ILE A O 1
ATOM 1056 N N . ILE A 1 142 ? -2.200 12.241 -3.414 1.00 98.25 142 ILE A N 1
ATOM 1057 C CA . ILE A 1 142 ? -3.465 11.838 -4.044 1.00 98.25 142 ILE A CA 1
ATOM 1058 C C . ILE A 1 142 ? -3.351 11.894 -5.571 1.00 98.25 142 ILE A C 1
ATOM 1060 O O . ILE A 1 142 ? -3.839 10.979 -6.237 1.00 98.25 142 ILE A O 1
ATOM 1064 N N . GLU A 1 143 ? -2.720 12.933 -6.125 1.00 98.19 143 GLU A N 1
ATOM 1065 C CA . GLU A 1 143 ? -2.508 13.085 -7.571 1.00 98.19 143 GLU A CA 1
ATOM 1066 C C . GLU A 1 143 ? -1.717 11.895 -8.139 1.00 98.19 143 GLU A C 1
ATOM 1068 O O . GLU A 1 143 ? -2.238 11.160 -8.982 1.00 98.19 143 GLU A O 1
ATOM 1073 N N . GLU A 1 144 ? -0.532 11.617 -7.590 1.00 97.06 144 GLU A N 1
ATOM 1074 C CA . GLU A 1 144 ? 0.340 10.516 -8.029 1.00 97.06 144 GLU A CA 1
ATOM 1075 C C . GLU A 1 144 ? -0.334 9.141 -7.887 1.00 97.06 144 GLU A C 1
ATOM 1077 O O . GLU A 1 144 ? -0.305 8.302 -8.793 1.00 97.06 144 GLU A O 1
ATOM 1082 N N . MET A 1 145 ? -1.006 8.900 -6.757 1.00 97.44 145 MET A N 1
ATOM 1083 C CA . MET A 1 145 ? -1.725 7.646 -6.517 1.00 97.44 145 MET A CA 1
ATOM 1084 C C . MET A 1 145 ? -2.884 7.450 -7.497 1.00 97.44 145 MET A C 1
ATOM 1086 O O . MET A 1 145 ? -3.093 6.337 -7.992 1.00 97.44 145 MET A O 1
ATOM 1090 N N . THR A 1 146 ? -3.630 8.516 -7.790 1.00 97.38 146 THR A N 1
ATOM 1091 C CA . THR A 1 146 ? -4.773 8.482 -8.709 1.00 97.38 146 THR A CA 1
ATOM 1092 C C . THR A 1 146 ? -4.325 8.206 -10.137 1.00 97.38 146 THR A C 1
ATOM 1094 O O . THR A 1 146 ? -4.949 7.380 -10.814 1.00 97.38 146 THR A O 1
ATOM 1097 N N . ASP A 1 147 ? -3.246 8.844 -10.589 1.00 97.31 147 ASP A N 1
ATOM 1098 C CA . ASP A 1 147 ? -2.699 8.662 -11.933 1.00 97.31 147 ASP A CA 1
ATOM 1099 C C . ASP A 1 147 ? -2.268 7.207 -12.154 1.00 97.31 147 ASP A C 1
ATOM 1101 O O . ASP A 1 147 ? -2.758 6.534 -13.070 1.00 97.31 147 ASP A O 1
ATOM 1105 N N . ILE A 1 148 ? -1.463 6.662 -11.237 1.00 96.38 148 ILE A N 1
ATOM 1106 C CA . ILE A 1 148 ? -1.015 5.265 -11.290 1.00 96.38 148 ILE A CA 1
ATOM 1107 C C . ILE A 1 148 ? -2.191 4.288 -11.198 1.00 96.38 148 ILE A C 1
ATOM 1109 O O . ILE A 1 148 ? -2.274 3.326 -11.974 1.00 96.38 148 ILE A O 1
ATOM 1113 N N . ARG A 1 149 ? -3.125 4.511 -10.261 1.00 95.50 149 ARG A N 1
ATOM 1114 C CA . ARG A 1 149 ? -4.300 3.645 -10.086 1.00 95.50 149 ARG A CA 1
ATOM 1115 C C . ARG A 1 149 ? -5.175 3.650 -11.339 1.00 95.50 149 ARG A C 1
ATOM 1117 O O . ARG A 1 149 ? -5.651 2.587 -11.732 1.00 95.50 149 ARG A O 1
ATOM 1124 N N . THR A 1 150 ? -5.356 4.798 -11.986 1.00 95.88 150 THR A N 1
ATOM 1125 C CA . THR A 1 150 ? -6.161 4.924 -13.211 1.00 95.88 150 THR A CA 1
ATOM 1126 C C . THR A 1 150 ? -5.517 4.209 -14.395 1.00 95.88 150 THR A C 1
ATOM 1128 O O . THR A 1 150 ? -6.225 3.593 -15.195 1.00 95.88 150 THR A O 1
ATOM 1131 N N . GLU A 1 151 ? -4.191 4.262 -14.516 1.00 96.25 151 GLU A N 1
ATOM 1132 C CA . GLU A 1 151 ? -3.487 3.679 -15.658 1.00 96.25 151 GLU A CA 1
ATOM 1133 C C . GLU A 1 151 ? -3.279 2.160 -15.526 1.00 96.25 151 GLU A C 1
ATOM 1135 O O . GLU A 1 151 ? -3.455 1.421 -16.502 1.00 96.25 151 GLU A O 1
ATOM 1140 N N . PHE A 1 152 ? -2.935 1.669 -14.330 1.00 96.00 152 PHE A N 1
ATOM 1141 C CA . PHE A 1 152 ? -2.395 0.312 -14.168 1.00 96.00 152 PHE A CA 1
ATOM 1142 C C . PHE A 1 152 ? -3.214 -0.627 -13.275 1.00 96.00 152 PHE A C 1
ATOM 1144 O O . PHE A 1 152 ? -2.995 -1.847 -13.318 1.00 96.00 152 PHE A O 1
ATOM 1151 N N . CYS A 1 153 ? -4.163 -0.121 -12.480 1.00 94.69 153 CYS A N 1
ATOM 1152 C CA . CYS A 1 153 ? -5.014 -0.986 -11.662 1.00 94.69 153 CYS A CA 1
ATOM 1153 C C . CYS A 1 153 ? -5.968 -1.798 -12.550 1.00 94.69 153 CYS A C 1
ATOM 1155 O O . CYS A 1 153 ? -6.683 -1.263 -13.396 1.00 94.69 153 CYS A O 1
ATOM 1157 N N . LYS A 1 154 ? -6.012 -3.117 -12.340 1.00 94.88 154 LYS A N 1
ATOM 1158 C CA . LYS A 1 154 ? -6.895 -4.028 -13.091 1.00 94.88 154 LYS A CA 1
ATOM 1159 C C . LYS A 1 154 ? -8.194 -4.345 -12.361 1.00 94.88 154 LYS A C 1
ATOM 1161 O O . LYS A 1 154 ? -9.074 -4.976 -12.945 1.00 94.88 154 LYS A O 1
ATOM 1166 N N . PHE A 1 155 ? -8.309 -3.948 -11.098 1.00 87.94 155 PHE A N 1
ATOM 1167 C CA . PHE A 1 155 ? -9.409 -4.348 -10.238 1.00 87.94 155 PHE A CA 1
ATOM 1168 C C . PHE A 1 155 ? -10.009 -3.133 -9.524 1.00 87.94 155 PHE A C 1
ATOM 1170 O O . PHE A 1 155 ? -9.625 -2.808 -8.408 1.00 87.94 155 PHE A O 1
ATOM 1177 N N . LEU A 1 156 ? -10.946 -2.453 -10.175 1.00 72.00 156 LEU A N 1
ATOM 1178 C CA . LEU A 1 156 ? -11.733 -1.372 -9.582 1.00 72.00 156 LEU A CA 1
ATOM 1179 C C . LEU A 1 156 ? -13.149 -1.925 -9.387 1.00 72.00 156 LEU A C 1
ATOM 1181 O O . LEU A 1 156 ? -13.802 -2.261 -10.378 1.00 72.00 156 LEU A O 1
ATOM 1185 N N . ASP A 1 157 ? -13.579 -2.095 -8.135 1.00 64.81 157 ASP A N 1
ATOM 1186 C CA . ASP A 1 157 ? -14.904 -2.634 -7.785 1.00 64.81 157 ASP A CA 1
ATOM 1187 C C . ASP A 1 157 ? -15.734 -1.569 -7.069 1.00 64.81 157 ASP A C 1
ATOM 1189 O O . ASP A 1 157 ? -15.120 -0.791 -6.305 1.00 64.81 157 ASP A O 1
#

InterPro domains:
  IPR006812 Glycine reductase complex selenoprotein A [NF040748] (5-153)
  IPR006812 Glycine reductase complex selenoprotein A [PF04723] (4-149)
  IPR006812 Glycine reductase complex selenoprotein A [PIRSF000181] (1-157)

Solvent-accessible surface area (backbone atoms only — not comparable to full-atom values): 8247 Å² total; per-residue (Å²): 128,69,94,37,57,76,23,38,30,38,34,47,13,9,70,85,35,43,37,17,70,41,55,53,60,28,47,62,89,42,56,43,45,77,78,42,69,39,62,40,72,57,84,44,103,75,38,54,70,54,54,67,56,38,40,48,54,51,54,51,31,74,72,62,38,48,90,35,39,34,36,38,35,15,54,50,43,25,70,41,36,24,47,41,47,31,27,51,9,56,11,26,88,84,67,52,63,72,24,34,87,37,64,61,16,30,34,60,47,45,68,85,33,66,79,44,52,77,63,35,51,62,73,51,36,49,72,54,43,42,72,52,55,78,72,38,60,57,70,51,33,46,51,33,41,49,53,43,41,71,75,36,41,73,59,88,130